Protein AF-A0A517X301-F1 (afdb_monomer_lite)

Organism: NCBI:txid2527964

Radius of gyration: 16.53 Å; chains: 1; bounding box: 37×28×52 Å

Sequence (141 aa):
MNAPRIFGILSLLYGATLAIATYAVRLPLFQFLQTENAFVTIFFGAVFFYLPFILTYTQLGLNSDGEPSFETQDRRERFAKACPLWSITWKYSYGFIGVSWAAFMFLGNAINPFLAFLAGISIMSGMWFVFAYPVAKKLFD

pLDDT: mean 89.77, std 6.84, range [51.94, 97.38]

Secondary structure (DSSP, 8-state):
--HHHHHHHHHHHHHHHHHHHHHHTTSGGGGGGGSHHHHHHHHHHHHHHHHHHHHHHHHTT---SSSPPHHHHHHHHHHHHH-THHHHHHHHHHHHHHHHHHHHHHHGGGS-HHHHHHHHHHHHHHHIIIIIHHHHHHHH-

Structure (mmCIF, N/CA/C/O backbone):
data_AF-A0A517X301-F1
#
_entry.id   AF-A0A517X301-F1
#
loop_
_atom_site.group_PDB
_atom_site.id
_atom_site.type_symbol
_atom_site.label_atom_id
_atom_site.label_alt_id
_atom_site.label_comp_id
_atom_site.label_asym_id
_atom_site.label_entity_id
_atom_site.label_seq_id
_atom_site.pdbx_PDB_ins_code
_atom_site.Cartn_x
_atom_site.Cartn_y
_atom_site.Cartn_z
_atom_site.occupancy
_atom_site.B_iso_or_equiv
_atom_site.auth_seq_id
_atom_site.auth_comp_id
_atom_site.auth_asym_id
_atom_site.auth_atom_id
_atom_site.pdbx_PDB_model_num
ATOM 1 N N . MET A 1 1 ? -22.270 10.787 -0.397 1.00 51.94 1 MET A N 1
ATOM 2 C CA . MET A 1 1 ? -21.199 9.821 -0.741 1.00 51.94 1 MET A CA 1
ATOM 3 C C . MET A 1 1 ? -20.087 9.936 0.294 1.00 51.94 1 MET A C 1
ATOM 5 O O . MET A 1 1 ? -19.654 11.047 0.565 1.00 51.94 1 MET A O 1
ATOM 9 N N . ASN A 1 2 ? -19.662 8.827 0.907 1.00 77.81 2 ASN A N 1
ATOM 10 C CA . ASN A 1 2 ? -18.668 8.833 1.989 1.00 77.81 2 ASN A CA 1
ATOM 11 C C . ASN A 1 2 ? -17.280 9.173 1.421 1.00 77.81 2 ASN A C 1
ATOM 13 O O . ASN A 1 2 ? -16.668 8.313 0.790 1.00 77.81 2 ASN A O 1
ATOM 17 N N . ALA A 1 3 ? -16.784 10.393 1.651 1.00 83.88 3 ALA A N 1
ATOM 18 C CA . ALA A 1 3 ? -15.472 10.857 1.181 1.00 83.88 3 ALA A CA 1
ATOM 19 C C . ALA A 1 3 ? -14.309 9.859 1.417 1.00 83.88 3 ALA A C 1
ATOM 21 O O . ALA A 1 3 ? -13.531 9.654 0.484 1.00 83.88 3 ALA A O 1
ATOM 22 N N . PRO A 1 4 ? -14.232 9.133 2.559 1.00 88.81 4 PRO A N 1
ATOM 23 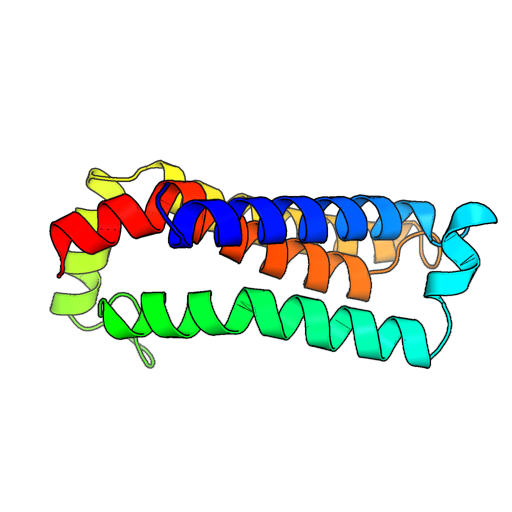C CA . PRO A 1 4 ? -13.207 8.103 2.759 1.00 88.81 4 PRO A CA 1
ATOM 24 C C . PRO A 1 4 ? -13.255 6.976 1.720 1.00 88.81 4 PRO A C 1
ATOM 26 O O . PRO A 1 4 ? -12.219 6.510 1.263 1.00 88.81 4 PRO A O 1
ATOM 29 N N . ARG A 1 5 ? -14.448 6.558 1.277 1.00 90.38 5 ARG A N 1
ATOM 30 C CA . ARG A 1 5 ? -14.571 5.494 0.269 1.00 90.38 5 ARG A CA 1
ATOM 31 C C . ARG A 1 5 ? -14.098 5.944 -1.108 1.00 90.38 5 ARG A C 1
ATOM 33 O O . ARG A 1 5 ? -13.467 5.154 -1.797 1.00 90.38 5 ARG A O 1
ATOM 40 N N . ILE A 1 6 ? -14.386 7.186 -1.504 1.00 94.38 6 ILE A N 1
ATOM 41 C CA . ILE A 1 6 ? -13.899 7.736 -2.782 1.00 94.38 6 ILE A CA 1
ATOM 42 C C . ILE A 1 6 ? -12.373 7.779 -2.767 1.00 94.38 6 ILE A C 1
ATOM 44 O O . ILE A 1 6 ? -11.745 7.302 -3.707 1.00 94.38 6 ILE A O 1
ATOM 48 N N . PHE A 1 7 ? -11.786 8.281 -1.678 1.00 95.44 7 PHE A N 1
ATOM 49 C CA . PHE A 1 7 ? -10.339 8.277 -1.485 1.00 95.44 7 PHE A CA 1
ATOM 50 C C . PHE A 1 7 ? -9.758 6.863 -1.616 1.00 95.44 7 PHE A C 1
ATOM 52 O O . PHE A 1 7 ? -8.810 6.651 -2.368 1.00 95.44 7 PHE A O 1
ATOM 59 N N . GLY A 1 8 ? -10.378 5.881 -0.955 1.00 94.94 8 GLY A N 1
ATOM 60 C CA . GLY A 1 8 ? -9.959 4.487 -1.049 1.00 94.94 8 GLY A CA 1
ATOM 61 C C . GLY A 1 8 ? -10.029 3.924 -2.474 1.00 94.94 8 GLY A C 1
ATOM 62 O O . GLY A 1 8 ? -9.086 3.277 -2.919 1.00 94.94 8 GLY A O 1
ATOM 63 N N . ILE A 1 9 ? -11.093 4.219 -3.227 1.00 96.44 9 ILE A N 1
ATOM 64 C CA . ILE A 1 9 ? -11.225 3.807 -4.636 1.00 96.44 9 ILE A CA 1
ATOM 65 C C . ILE A 1 9 ? -10.123 4.436 -5.497 1.00 96.44 9 ILE A C 1
ATOM 67 O O . ILE A 1 9 ? -9.499 3.735 -6.290 1.00 96.44 9 ILE A O 1
ATOM 71 N N . LEU A 1 10 ? -9.847 5.731 -5.328 1.00 97.31 10 LEU A N 1
ATOM 72 C CA . LEU A 1 10 ? -8.774 6.412 -6.059 1.00 97.31 10 LEU A CA 1
ATOM 73 C C . LEU A 1 10 ? -7.403 5.800 -5.741 1.00 97.31 10 LEU A C 1
ATOM 75 O O . LEU A 1 10 ? -6.619 5.557 -6.655 1.00 97.31 10 LEU A O 1
ATOM 79 N N . SER A 1 11 ? -7.152 5.469 -4.474 1.00 97.00 11 SER A N 1
ATOM 80 C CA . SER A 1 11 ? -5.933 4.783 -4.036 1.00 97.00 11 SER A CA 1
ATOM 81 C C . SER A 1 11 ? -5.791 3.387 -4.658 1.00 97.00 11 SER A C 1
ATOM 83 O O . SER A 1 11 ? -4.700 3.009 -5.085 1.00 97.00 11 SER A O 1
ATOM 85 N N . LEU A 1 12 ? -6.890 2.627 -4.764 1.00 96.12 12 LEU A N 1
ATOM 86 C CA . LEU A 1 12 ? -6.907 1.325 -5.444 1.00 96.12 12 LEU A CA 1
ATOM 87 C C . LEU A 1 12 ? -6.608 1.457 -6.939 1.00 96.12 12 LEU A C 1
ATOM 89 O O . LEU A 1 12 ? -5.787 0.707 -7.456 1.00 96.12 12 LEU A O 1
ATOM 93 N N . LEU A 1 13 ? -7.248 2.404 -7.632 1.00 97.38 13 LEU A N 1
ATOM 94 C CA . LEU A 1 13 ? -7.022 2.643 -9.062 1.00 97.38 13 LEU A CA 1
ATOM 95 C C . LEU A 1 13 ? -5.580 3.073 -9.337 1.00 97.38 13 LEU A C 1
ATOM 97 O O . LEU A 1 13 ? -4.947 2.590 -10.279 1.00 97.38 13 LEU A O 1
ATOM 101 N N . TYR A 1 14 ? -5.045 3.942 -8.482 1.00 96.81 14 TYR A N 1
ATOM 102 C CA . TYR A 1 14 ? -3.657 4.365 -8.539 1.00 96.81 14 TYR A CA 1
ATOM 103 C C . TYR A 1 14 ? -2.706 3.176 -8.347 1.00 96.81 14 TYR A C 1
ATOM 105 O O . TYR A 1 14 ? -1.864 2.906 -9.202 1.00 96.81 14 TYR A O 1
ATOM 113 N N . GLY A 1 15 ? -2.906 2.395 -7.282 1.00 96.31 15 GLY A N 1
ATOM 114 C CA . GLY A 1 15 ? -2.116 1.200 -7.006 1.00 96.31 15 GLY A CA 1
ATOM 115 C C . GLY A 1 15 ? -2.208 0.136 -8.106 1.00 96.31 15 GLY A C 1
ATOM 116 O O . GLY A 1 15 ? -1.189 -0.435 -8.477 1.00 96.31 15 GLY A O 1
ATOM 117 N N . ALA A 1 16 ? -3.387 -0.085 -8.692 1.00 95.56 16 ALA A N 1
ATOM 118 C CA . ALA A 1 16 ? -3.577 -1.005 -9.814 1.00 95.56 16 ALA A CA 1
ATOM 119 C C . ALA A 1 16 ? -2.825 -0.545 -11.073 1.00 95.56 16 ALA A C 1
ATOM 121 O O . ALA A 1 16 ? -2.196 -1.355 -11.752 1.00 95.56 16 ALA A O 1
ATOM 122 N N . THR A 1 17 ? -2.829 0.761 -11.352 1.00 94.00 17 THR A N 1
ATOM 123 C CA . THR A 1 17 ? -2.068 1.343 -12.468 1.00 94.00 17 THR A CA 1
ATOM 124 C C . THR A 1 17 ? -0.569 1.115 -12.276 1.00 94.00 17 THR A C 1
ATOM 126 O O . THR A 1 17 ? 0.118 0.684 -13.203 1.00 94.00 17 THR A O 1
ATOM 129 N N . LEU A 1 18 ? -0.065 1.329 -11.056 1.00 94.75 18 LEU A N 1
ATOM 130 C CA . LEU A 1 18 ? 1.332 1.054 -10.723 1.00 94.75 18 LEU A CA 1
ATOM 131 C C . LEU A 1 18 ? 1.661 -0.440 -10.772 1.00 94.75 18 LEU A C 1
ATOM 133 O O . LEU A 1 18 ? 2.726 -0.792 -11.263 1.00 94.75 18 LEU A O 1
ATOM 137 N N . ALA A 1 19 ? 0.747 -1.313 -10.343 1.00 94.69 19 ALA A N 1
ATOM 138 C CA . ALA A 1 19 ? 0.930 -2.760 -10.412 1.00 94.69 19 ALA A CA 1
ATOM 139 C C . ALA A 1 19 ? 1.039 -3.252 -11.861 1.00 94.69 19 ALA A C 1
ATOM 141 O O . ALA A 1 19 ? 1.865 -4.108 -12.155 1.00 94.69 19 ALA A O 1
ATOM 142 N N . ILE A 1 20 ? 0.254 -2.690 -12.787 1.00 92.56 20 ILE A N 1
ATOM 143 C CA . ILE A 1 20 ? 0.411 -2.962 -14.222 1.00 92.56 20 ILE A CA 1
ATOM 144 C C . ILE A 1 20 ? 1.769 -2.437 -14.697 1.00 92.56 20 ILE A C 1
ATOM 146 O O . ILE A 1 20 ? 2.529 -3.165 -15.339 1.00 92.56 20 ILE A O 1
ATOM 150 N N . ALA A 1 21 ? 2.114 -1.199 -14.335 1.00 91.44 21 ALA A N 1
ATOM 151 C CA . ALA A 1 21 ? 3.379 -0.585 -14.717 1.00 91.44 21 ALA A CA 1
ATOM 152 C C . ALA A 1 21 ? 4.599 -1.368 -14.202 1.00 91.44 21 ALA A C 1
ATOM 154 O O . ALA A 1 21 ? 5.590 -1.444 -14.918 1.00 91.44 21 ALA A O 1
ATOM 155 N N . THR A 1 22 ? 4.526 -2.025 -13.038 1.00 92.44 22 THR A N 1
ATOM 156 C CA . THR A 1 22 ? 5.576 -2.912 -12.505 1.00 92.44 22 THR A CA 1
ATOM 157 C C . THR A 1 22 ? 6.071 -3.929 -13.531 1.00 92.44 22 THR A C 1
ATOM 159 O O . THR A 1 22 ? 7.276 -4.168 -13.596 1.00 92.44 22 THR A O 1
ATOM 162 N N . TYR A 1 23 ? 5.164 -4.496 -14.332 1.00 90.50 23 TYR A N 1
ATOM 163 C CA . TYR A 1 23 ? 5.465 -5.530 -15.331 1.00 90.50 23 TYR A CA 1
ATOM 164 C C . TYR A 1 23 ? 5.478 -4.992 -16.769 1.00 90.50 23 TYR A C 1
ATOM 166 O O . TYR A 1 23 ? 6.028 -5.622 -17.667 1.00 90.50 23 TYR A O 1
ATOM 174 N N . ALA A 1 24 ? 4.877 -3.823 -17.000 1.00 87.06 24 ALA A N 1
ATOM 175 C CA . ALA A 1 24 ? 4.722 -3.224 -18.322 1.00 87.06 24 ALA A CA 1
ATOM 176 C C . ALA A 1 24 ? 5.695 -2.067 -18.600 1.00 87.06 24 ALA A C 1
ATOM 178 O O . ALA A 1 24 ? 5.683 -1.535 -19.707 1.00 87.06 24 ALA A O 1
ATOM 179 N N . VAL A 1 25 ? 6.549 -1.677 -17.640 1.00 77.81 25 VAL A N 1
ATOM 180 C CA . VAL A 1 25 ? 7.368 -0.448 -17.707 1.00 77.81 25 VAL A CA 1
ATOM 181 C C . VAL A 1 25 ? 8.215 -0.337 -18.980 1.00 77.81 25 VAL A C 1
ATOM 183 O O . VAL A 1 25 ? 8.532 0.764 -19.421 1.00 77.81 25 VAL A O 1
ATOM 186 N N . ARG A 1 26 ? 8.596 -1.473 -19.577 1.00 77.88 26 ARG A N 1
ATOM 187 C CA . ARG A 1 26 ? 9.438 -1.550 -20.780 1.00 77.88 26 ARG A CA 1
ATOM 188 C C . ARG A 1 26 ? 8.667 -1.408 -22.092 1.00 77.88 26 ARG A C 1
ATOM 190 O O . ARG A 1 26 ? 9.295 -1.150 -23.118 1.00 77.88 26 ARG A O 1
ATOM 197 N N . LEU A 1 27 ? 7.343 -1.561 -22.080 1.00 83.19 27 LEU A N 1
ATOM 198 C CA . LEU A 1 27 ? 6.527 -1.356 -23.273 1.00 83.19 27 LEU A CA 1
ATOM 199 C C . LEU A 1 27 ? 6.599 0.122 -23.695 1.00 83.19 27 LEU A C 1
ATOM 201 O O . LEU A 1 27 ? 6.587 0.989 -22.819 1.00 83.19 27 LEU A O 1
ATOM 205 N N . PRO A 1 28 ? 6.622 0.439 -25.006 1.00 81.06 28 PRO A N 1
ATOM 206 C CA . PRO A 1 28 ? 6.748 1.815 -25.500 1.00 81.06 28 PRO A CA 1
ATOM 207 C C . PRO A 1 28 ? 5.744 2.787 -24.874 1.00 81.06 28 PRO A C 1
ATOM 209 O O . PRO A 1 28 ? 6.097 3.911 -24.530 1.00 81.06 28 PRO A O 1
ATOM 212 N N . LEU A 1 29 ? 4.517 2.314 -24.636 1.00 76.56 29 LEU A N 1
ATOM 213 C CA . LEU A 1 29 ? 3.457 3.090 -23.998 1.00 76.56 29 LEU A CA 1
ATOM 214 C C . LEU A 1 29 ? 3.819 3.564 -22.581 1.00 76.56 29 LEU A C 1
ATOM 216 O O . LEU A 1 29 ? 3.312 4.592 -22.168 1.00 76.56 29 LEU A O 1
ATOM 220 N N . PHE A 1 30 ? 4.684 2.859 -21.846 1.00 79.38 30 PHE A N 1
ATOM 221 C CA . PHE A 1 30 ? 5.006 3.133 -20.439 1.00 79.38 30 PHE A CA 1
ATOM 222 C C . PHE A 1 30 ? 6.413 3.707 -20.223 1.00 79.38 30 PHE A C 1
ATOM 224 O O . PHE A 1 30 ? 6.788 3.995 -19.087 1.00 79.38 30 PHE A O 1
ATOM 231 N N . GLN A 1 31 ? 7.195 3.928 -21.286 1.00 77.00 31 GLN A N 1
ATOM 232 C CA . GLN A 1 31 ? 8.568 4.439 -21.163 1.00 77.00 31 GLN A CA 1
ATOM 233 C C . GLN A 1 31 ? 8.640 5.834 -20.526 1.00 77.00 31 GLN A C 1
ATOM 235 O O . GLN A 1 31 ? 9.620 6.146 -19.853 1.00 77.00 31 GLN A O 1
ATOM 240 N N . PHE A 1 32 ? 7.587 6.650 -20.648 1.00 80.06 32 PHE A N 1
ATOM 241 C CA . PHE A 1 32 ? 7.510 7.962 -19.996 1.00 80.06 32 PHE A CA 1
ATOM 242 C C . PHE A 1 32 ? 7.577 7.876 -18.457 1.00 80.06 32 PHE A C 1
ATOM 244 O O . PHE A 1 32 ? 8.035 8.818 -17.805 1.00 80.06 32 PHE A O 1
ATOM 251 N N . LEU A 1 33 ? 7.188 6.731 -17.877 1.00 80.12 33 LEU A N 1
ATOM 252 C CA . LEU A 1 33 ? 7.278 6.464 -16.438 1.00 80.12 33 LEU A CA 1
ATOM 253 C C . LEU A 1 33 ? 8.718 6.236 -15.957 1.00 80.12 33 LEU A C 1
ATOM 255 O O . LEU A 1 33 ? 8.947 6.189 -14.754 1.00 80.12 33 LEU A O 1
ATOM 259 N N . GLN A 1 34 ? 9.683 6.088 -16.871 1.00 77.62 34 GLN A N 1
ATOM 260 C CA . GLN A 1 34 ? 11.092 5.871 -16.535 1.00 77.62 34 GLN A CA 1
ATOM 261 C C . GLN A 1 34 ? 11.888 7.174 -16.372 1.00 77.62 34 GLN A C 1
ATOM 263 O O . GLN A 1 34 ? 13.083 7.129 -16.095 1.00 77.62 34 GLN A O 1
ATOM 268 N N . THR A 1 35 ? 11.252 8.335 -16.546 1.00 86.25 35 THR A N 1
ATOM 269 C CA . THR A 1 35 ? 11.901 9.633 -16.319 1.00 86.25 35 THR A CA 1
ATOM 270 C C . THR A 1 35 ? 12.028 9.925 -14.824 1.00 86.25 35 THR A C 1
ATOM 272 O O . THR A 1 35 ? 11.147 9.560 -14.045 1.00 86.25 35 THR A O 1
ATOM 275 N N . GLU A 1 36 ? 13.087 10.627 -14.412 1.00 86.50 36 GLU A N 1
ATOM 276 C CA . GLU A 1 36 ? 13.290 11.015 -13.005 1.00 86.50 36 GLU A CA 1
ATOM 277 C C . GLU A 1 36 ? 12.069 11.757 -12.436 1.00 86.50 36 GLU A C 1
ATOM 279 O O . GLU A 1 36 ? 11.574 11.429 -11.358 1.00 86.50 36 GLU A O 1
ATOM 284 N N . ASN A 1 37 ? 11.505 12.685 -13.213 1.00 90.75 37 ASN A N 1
ATOM 285 C CA . ASN A 1 37 ? 10.306 13.433 -12.831 1.00 90.75 37 ASN A CA 1
ATOM 286 C C . ASN A 1 37 ? 9.081 12.530 -12.627 1.00 90.75 37 ASN A C 1
ATOM 288 O O . ASN A 1 37 ? 8.304 12.746 -11.691 1.00 90.75 37 ASN A O 1
ATOM 292 N N . ALA A 1 38 ? 8.898 11.515 -13.479 1.00 88.94 38 ALA A N 1
ATOM 293 C CA . ALA A 1 38 ? 7.816 10.552 -13.313 1.00 88.94 38 ALA A CA 1
ATOM 294 C C . ALA A 1 38 ? 8.022 9.704 -12.054 1.00 88.94 38 ALA A C 1
ATOM 296 O O . ALA A 1 38 ? 7.085 9.566 -11.272 1.00 88.94 38 ALA A O 1
ATOM 297 N N . PHE A 1 39 ? 9.239 9.215 -11.802 1.00 89.00 39 PHE A N 1
ATOM 298 C CA . PHE A 1 39 ? 9.566 8.477 -10.577 1.00 89.00 39 PHE A CA 1
ATOM 299 C C . PHE A 1 39 ? 9.236 9.280 -9.314 1.00 89.00 39 PHE A C 1
ATOM 301 O O . PHE A 1 39 ? 8.569 8.766 -8.414 1.00 89.00 39 PHE A O 1
ATOM 308 N N . VAL A 1 40 ? 9.640 10.551 -9.268 1.00 92.12 40 VAL A N 1
ATOM 309 C CA . VAL A 1 40 ? 9.375 11.448 -8.135 1.00 92.12 40 VAL A CA 1
ATOM 310 C C . VAL A 1 40 ? 7.877 11.711 -7.970 1.00 92.12 40 VAL A C 1
ATOM 312 O O . VAL A 1 40 ? 7.343 11.624 -6.865 1.00 92.12 40 VAL A O 1
ATOM 315 N N . THR A 1 41 ? 7.163 11.971 -9.066 1.00 93.62 41 THR A N 1
ATOM 316 C CA . THR A 1 41 ? 5.714 12.223 -9.031 1.00 93.62 41 THR A CA 1
ATOM 317 C C . THR A 1 41 ? 4.943 10.990 -8.561 1.00 93.62 41 THR A C 1
ATOM 319 O O . THR A 1 41 ? 4.018 11.099 -7.757 1.00 93.62 41 THR A O 1
ATOM 322 N N . ILE A 1 42 ? 5.343 9.804 -9.022 1.00 95.00 42 ILE A N 1
ATOM 323 C CA . ILE A 1 42 ? 4.735 8.537 -8.616 1.00 95.00 42 ILE A CA 1
ATOM 324 C C . ILE A 1 42 ? 4.999 8.261 -7.129 1.00 95.00 42 ILE A C 1
ATOM 326 O O . ILE A 1 42 ? 4.104 7.848 -6.394 1.00 95.00 42 ILE A O 1
ATOM 330 N N . PHE A 1 43 ? 6.210 8.549 -6.655 1.00 95.81 43 PHE A N 1
ATOM 331 C CA . PHE A 1 43 ? 6.532 8.452 -5.236 1.00 95.81 43 PHE A CA 1
ATOM 332 C C . PHE A 1 43 ? 5.627 9.347 -4.383 1.00 95.81 43 PHE A C 1
ATOM 334 O O . PHE A 1 43 ? 4.984 8.863 -3.451 1.00 95.81 43 PHE A O 1
ATOM 341 N N . PHE A 1 44 ? 5.516 10.634 -4.727 1.00 96.56 44 PHE A N 1
ATOM 342 C CA . PHE A 1 44 ? 4.662 11.564 -3.988 1.00 96.56 44 PHE A CA 1
ATOM 343 C C . PHE A 1 44 ? 3.181 11.181 -4.047 1.00 96.56 44 PHE A C 1
ATOM 345 O O . PHE A 1 44 ? 2.491 11.299 -3.036 1.00 96.56 44 PHE A O 1
ATOM 352 N N . GLY A 1 45 ? 2.698 10.670 -5.183 1.00 95.88 45 GLY A N 1
ATOM 353 C CA . GLY A 1 45 ? 1.336 10.150 -5.305 1.00 95.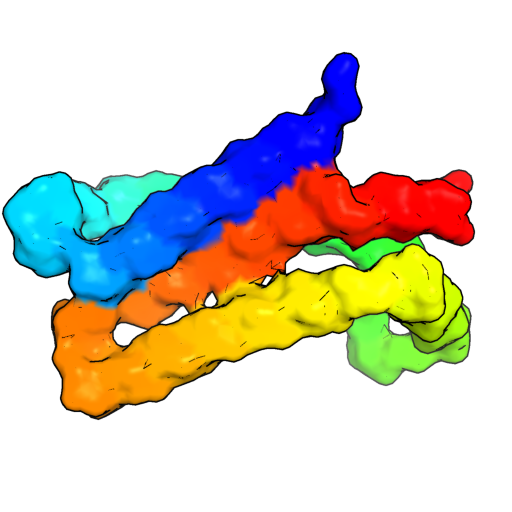88 45 GLY A CA 1
ATOM 354 C C . GLY A 1 45 ? 1.073 8.980 -4.355 1.00 95.88 45 GLY A C 1
ATOM 355 O O . GLY A 1 45 ? 0.084 8.982 -3.623 1.00 95.88 45 GLY A O 1
ATOM 356 N N . ALA A 1 46 ? 1.989 8.014 -4.292 1.00 96.31 46 ALA A N 1
ATOM 357 C CA . ALA A 1 46 ? 1.879 6.888 -3.369 1.00 96.31 46 ALA A CA 1
ATOM 358 C C . ALA A 1 46 ? 1.943 7.335 -1.897 1.00 96.31 46 ALA A C 1
ATOM 360 O O . ALA A 1 46 ? 1.137 6.882 -1.086 1.00 96.31 46 ALA A O 1
ATOM 361 N N . VAL A 1 47 ? 2.843 8.263 -1.548 1.00 96.19 47 VAL A N 1
ATOM 362 C CA . VAL A 1 47 ? 2.931 8.841 -0.193 1.00 96.19 47 VAL A CA 1
ATOM 363 C C . VAL A 1 47 ? 1.645 9.579 0.178 1.00 96.19 47 VAL A C 1
ATOM 365 O O . VAL A 1 47 ? 1.137 9.388 1.282 1.00 96.19 47 VAL A O 1
ATOM 368 N N . PHE A 1 48 ? 1.078 10.366 -0.740 1.00 96.56 48 PHE A N 1
ATOM 369 C CA . PHE A 1 48 ? -0.196 11.059 -0.541 1.00 96.56 48 PHE A CA 1
ATOM 370 C C . PHE A 1 48 ? -1.329 10.086 -0.196 1.00 96.56 48 PHE A C 1
ATOM 372 O O . PHE A 1 48 ? -2.104 10.345 0.724 1.00 96.56 48 PHE A O 1
ATOM 379 N N . PHE A 1 49 ? -1.408 8.945 -0.886 1.00 96.06 49 PHE A N 1
ATOM 380 C CA . PHE A 1 49 ? -2.411 7.928 -0.579 1.00 96.06 49 PHE A CA 1
ATOM 381 C C . PHE A 1 49 ? -2.109 7.151 0.703 1.00 96.06 49 PHE A C 1
ATOM 383 O O . PHE A 1 49 ? -3.029 6.773 1.428 1.00 96.06 49 PHE A O 1
ATOM 390 N N . TYR A 1 50 ? -0.836 6.907 1.001 1.00 95.31 50 TYR A N 1
ATOM 391 C CA . TYR A 1 50 ? -0.422 6.068 2.119 1.00 95.31 50 TYR A CA 1
ATOM 392 C C . TYR A 1 50 ? -0.432 6.792 3.474 1.00 95.31 50 TYR A C 1
ATOM 394 O O . TYR A 1 50 ? -0.756 6.191 4.498 1.00 95.31 50 TYR A O 1
ATOM 402 N N . LEU A 1 51 ? -0.137 8.093 3.506 1.00 95.56 51 LEU A N 1
ATOM 403 C CA . LEU A 1 51 ? -0.045 8.853 4.753 1.00 95.56 51 LEU A CA 1
ATOM 404 C C . LEU A 1 51 ? -1.369 8.869 5.552 1.00 95.56 51 LEU A C 1
ATOM 406 O O . LEU A 1 51 ? -1.332 8.569 6.747 1.00 95.56 51 LEU A O 1
ATOM 410 N N . PRO A 1 52 ? -2.553 9.116 4.948 1.00 94.25 52 PRO A N 1
ATOM 411 C CA . PRO A 1 52 ? -3.824 9.053 5.673 1.00 94.25 52 PRO A CA 1
ATOM 412 C C . PRO A 1 52 ? -4.113 7.673 6.268 1.00 94.25 52 PRO A C 1
ATOM 414 O O . PRO A 1 52 ? -4.736 7.577 7.328 1.00 94.25 52 PRO A O 1
ATOM 417 N N . PHE A 1 53 ? -3.651 6.601 5.617 1.00 93.94 53 PHE A N 1
ATOM 418 C CA . PHE A 1 53 ? -3.762 5.252 6.160 1.00 93.94 53 PHE A CA 1
ATOM 419 C C . PHE A 1 53 ? -2.979 5.128 7.471 1.00 93.94 53 PHE A C 1
ATOM 421 O O . PHE A 1 53 ? -3.568 4.739 8.475 1.00 93.94 53 PHE A O 1
ATOM 428 N N . ILE A 1 54 ? -1.701 5.530 7.499 1.00 93.19 54 ILE A N 1
ATOM 429 C CA . ILE A 1 54 ? -0.882 5.479 8.724 1.00 93.19 54 ILE A CA 1
ATOM 430 C C . ILE A 1 54 ? -1.539 6.289 9.844 1.00 93.19 54 ILE A C 1
ATOM 432 O O . ILE A 1 54 ? -1.641 5.812 10.976 1.00 93.19 54 ILE A O 1
ATOM 436 N N . LEU A 1 55 ? -1.998 7.504 9.528 1.00 93.62 55 LEU A N 1
ATOM 437 C CA . LEU A 1 55 ? -2.611 8.401 10.506 1.00 93.62 55 LEU A CA 1
ATOM 438 C C . LEU A 1 55 ? -3.870 7.785 11.117 1.00 93.62 55 LEU A C 1
ATOM 440 O O . LEU A 1 55 ? -3.965 7.675 12.334 1.00 93.62 55 LEU A O 1
ATOM 444 N N . THR A 1 56 ? -4.806 7.329 10.285 1.00 93.06 56 THR A N 1
ATOM 445 C CA . THR A 1 56 ? -6.063 6.734 10.768 1.00 93.06 56 THR A CA 1
ATOM 446 C C . THR A 1 56 ? -5.840 5.408 11.48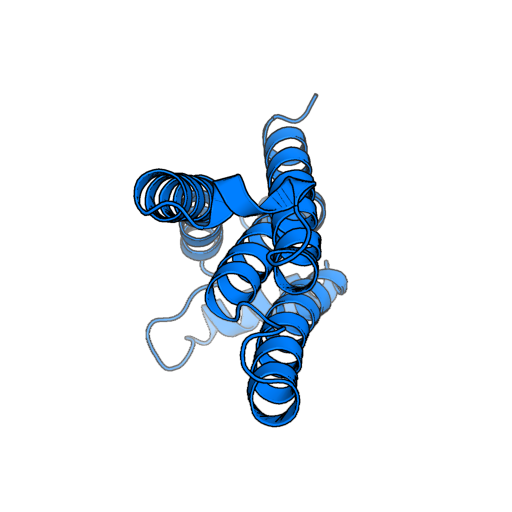9 1.00 93.06 56 THR A C 1
ATOM 448 O O . THR A 1 56 ? -6.490 5.137 12.495 1.00 93.06 56 THR A O 1
ATOM 451 N N . TYR A 1 57 ? -4.890 4.598 11.026 1.00 90.12 57 TYR A N 1
ATOM 452 C CA . TYR A 1 57 ? -4.505 3.357 11.688 1.00 90.12 57 TYR A CA 1
ATOM 453 C C . TYR A 1 57 ? -3.929 3.603 13.091 1.00 90.12 57 TYR A C 1
ATOM 455 O O . TYR A 1 57 ? -4.288 2.918 14.050 1.00 90.12 57 TYR A O 1
ATOM 463 N N . THR A 1 58 ? -3.076 4.621 13.222 1.00 90.50 58 THR A N 1
ATOM 464 C CA . THR A 1 58 ? -2.456 5.004 14.496 1.00 90.50 58 THR A CA 1
ATOM 465 C C . THR A 1 58 ? -3.471 5.647 15.441 1.00 90.50 58 THR A C 1
ATOM 467 O O . THR A 1 58 ? -3.530 5.271 16.607 1.00 90.50 58 THR A O 1
ATOM 470 N N . GLN A 1 59 ? -4.320 6.551 14.941 1.00 90.50 59 GLN A N 1
ATOM 471 C CA . GLN A 1 59 ? -5.350 7.238 15.735 1.00 90.50 59 GLN A CA 1
ATOM 472 C C . GLN A 1 59 ? -6.339 6.272 16.395 1.00 90.50 59 GLN A C 1
ATOM 474 O O . GLN A 1 59 ? -6.741 6.494 17.532 1.00 90.50 59 GLN A O 1
ATOM 479 N N . LEU A 1 60 ? -6.683 5.169 15.726 1.00 90.00 60 LEU A N 1
ATOM 480 C CA . LEU A 1 60 ? -7.592 4.152 16.270 1.00 90.00 60 LEU A CA 1
ATOM 481 C C . LEU A 1 60 ? -6.929 3.240 17.324 1.00 90.00 60 LEU A C 1
ATOM 483 O O . LEU A 1 60 ? -7.564 2.311 17.834 1.00 90.00 60 LEU A O 1
ATOM 487 N N . GLY A 1 61 ? -5.657 3.480 17.661 1.00 88.00 61 GLY A N 1
ATOM 488 C CA . GLY A 1 61 ? -4.906 2.692 18.641 1.00 88.00 61 GLY A CA 1
ATOM 489 C C . GLY A 1 61 ? -4.564 1.285 18.149 1.00 88.00 61 GLY A C 1
ATOM 490 O O . GLY A 1 61 ? -4.331 0.386 18.955 1.00 88.00 61 GLY A O 1
ATOM 491 N N . LEU A 1 62 ? -4.572 1.071 16.828 1.00 86.25 62 LEU A N 1
ATOM 492 C CA . LEU A 1 62 ? -4.238 -0.218 16.223 1.00 86.25 62 LEU A CA 1
ATOM 493 C C . LEU A 1 62 ? -2.731 -0.365 15.981 1.00 86.25 62 LEU A C 1
ATOM 495 O O . LEU A 1 62 ? -2.258 -1.481 15.763 1.00 86.25 62 LEU A O 1
ATOM 499 N N . ASN A 1 63 ? -1.959 0.721 16.043 1.00 87.06 63 ASN A N 1
ATOM 500 C CA . ASN A 1 63 ? -0.499 0.671 15.998 1.00 87.06 63 ASN A CA 1
ATOM 501 C C . ASN A 1 63 ? 0.110 0.439 17.397 1.00 87.06 63 ASN A C 1
ATOM 503 O O . ASN A 1 63 ? -0.513 0.762 18.402 1.00 87.06 63 ASN A O 1
ATOM 507 N N . SER A 1 64 ? 1.315 -0.133 17.451 1.00 77.00 64 SER A N 1
ATOM 508 C CA . SER A 1 64 ? 2.093 -0.314 18.682 1.00 77.00 64 SER A CA 1
ATOM 509 C C . SER A 1 64 ? 3.568 -0.020 18.434 1.00 77.00 64 SER A C 1
ATOM 511 O O . SER A 1 64 ? 4.166 -0.622 17.540 1.00 77.00 64 SER A O 1
ATOM 513 N N . ASP A 1 65 ? 4.163 0.839 19.257 1.00 68.31 65 ASP A N 1
ATOM 514 C CA . ASP A 1 65 ? 5.606 1.081 19.243 1.00 68.31 65 ASP A CA 1
ATOM 515 C C . ASP A 1 65 ? 6.308 -0.046 20.018 1.00 68.31 65 ASP A C 1
ATOM 517 O O . ASP A 1 65 ? 6.477 0.020 21.233 1.00 68.31 65 ASP A O 1
ATOM 521 N N . GLY A 1 66 ? 6.661 -1.129 19.319 1.00 71.38 66 GLY A N 1
ATOM 522 C CA . GLY A 1 66 ? 7.266 -2.324 19.920 1.00 71.38 66 GLY A CA 1
ATOM 523 C C . GLY A 1 66 ? 6.240 -3.404 20.270 1.00 71.38 66 GLY A C 1
ATOM 524 O O . GLY A 1 66 ? 5.353 -3.701 19.461 1.00 71.38 66 GLY A O 1
ATOM 525 N N . GLU A 1 67 ? 6.373 -4.028 21.446 1.00 72.62 67 GLU A N 1
ATOM 526 C CA . GLU A 1 67 ? 5.400 -5.028 21.897 1.00 72.62 67 GLU A CA 1
ATOM 527 C C . GLU A 1 67 ? 4.023 -4.373 22.091 1.00 72.62 67 GLU A C 1
ATOM 529 O O . GLU A 1 67 ? 3.898 -3.391 22.828 1.00 72.62 67 GLU A O 1
ATOM 534 N N . PRO A 1 68 ? 2.970 -4.876 21.422 1.00 77.62 68 PRO A N 1
ATOM 535 C CA . PRO A 1 68 ? 1.649 -4.294 21.555 1.00 77.62 68 PRO A CA 1
ATOM 536 C C . PRO A 1 68 ? 1.149 -4.461 22.984 1.00 77.62 68 PRO A C 1
ATOM 538 O O . PRO A 1 68 ? 1.102 -5.581 23.498 1.00 77.62 68 PRO A O 1
ATOM 541 N N . SER A 1 69 ? 0.738 -3.344 23.591 1.00 85.31 69 SER A N 1
ATOM 542 C CA . SER A 1 69 ? 0.063 -3.342 24.886 1.00 85.31 69 SER A CA 1
ATOM 543 C C . SER A 1 69 ? -1.166 -4.252 24.844 1.00 85.31 69 SER A C 1
ATOM 545 O O . SER A 1 69 ? -1.746 -4.491 23.778 1.00 85.31 69 SER A O 1
ATOM 547 N N . PHE A 1 70 ? -1.600 -4.733 26.009 1.00 86.25 70 PHE A N 1
ATOM 548 C CA . PHE A 1 70 ? -2.800 -5.565 26.110 1.00 86.25 70 PHE A CA 1
ATOM 549 C C . PHE A 1 70 ? -4.028 -4.893 25.466 1.00 86.25 70 PHE A C 1
ATOM 551 O O . PHE A 1 70 ? -4.799 -5.548 24.771 1.00 86.25 70 PHE A O 1
ATOM 558 N N . GLU A 1 71 ? -4.165 -3.570 25.607 1.00 86.44 71 GLU A N 1
ATOM 559 C CA . GLU A 1 71 ? -5.258 -2.810 24.992 1.00 86.44 71 GLU A CA 1
ATOM 560 C C . GLU A 1 71 ? -5.173 -2.799 23.458 1.00 86.44 71 GLU A C 1
ATOM 562 O O . GLU A 1 71 ? -6.174 -3.015 22.774 1.00 86.44 71 GLU A O 1
ATOM 567 N N . THR A 1 72 ? -3.982 -2.597 22.888 1.00 87.50 72 THR A N 1
ATOM 568 C CA . THR A 1 72 ? -3.797 -2.655 21.431 1.00 87.50 72 THR A CA 1
ATOM 569 C C . THR A 1 72 ? -4.061 -4.061 20.894 1.00 87.50 72 THR A C 1
ATOM 571 O O . THR A 1 72 ? -4.641 -4.201 19.814 1.00 87.50 72 THR A O 1
ATOM 574 N N . GLN A 1 73 ? -3.668 -5.107 21.627 1.00 88.12 73 GLN A N 1
ATOM 575 C CA . GLN A 1 73 ? -3.966 -6.491 21.253 1.00 88.12 73 GLN A CA 1
ATOM 576 C C . GLN A 1 73 ? -5.475 -6.760 21.261 1.00 88.12 73 GLN A C 1
ATOM 578 O O . GLN A 1 73 ? -5.998 -7.210 20.242 1.00 88.12 73 GLN A O 1
ATOM 583 N N . ASP A 1 74 ? -6.191 -6.390 22.329 1.00 90.56 74 ASP A N 1
ATOM 584 C CA . ASP A 1 74 ? -7.652 -6.537 22.405 1.00 90.56 74 ASP A CA 1
ATOM 585 C C . ASP A 1 74 ? -8.362 -5.785 21.267 1.00 90.56 74 ASP A C 1
ATOM 587 O O . ASP A 1 74 ? -9.207 -6.348 20.564 1.00 90.56 74 ASP A O 1
ATOM 591 N N . ARG A 1 75 ? -7.960 -4.535 20.988 1.00 90.75 75 ARG A N 1
ATOM 592 C CA . ARG A 1 75 ? -8.493 -3.764 19.852 1.00 90.75 75 ARG A CA 1
ATOM 593 C C . ARG A 1 75 ? -8.249 -4.478 18.525 1.00 90.75 75 ARG A C 1
ATOM 595 O O . ARG A 1 75 ? -9.176 -4.611 17.726 1.00 90.75 75 ARG A O 1
ATOM 602 N N . ARG A 1 76 ? -7.033 -4.978 18.279 1.00 89.44 76 ARG A N 1
ATOM 603 C CA . ARG A 1 76 ? -6.707 -5.733 17.055 1.00 89.44 76 ARG A CA 1
ATOM 604 C C . ARG A 1 76 ? -7.537 -7.010 16.937 1.00 89.44 76 ARG A C 1
ATOM 606 O O . ARG A 1 76 ? -8.014 -7.303 15.843 1.00 89.44 76 ARG A O 1
ATOM 613 N N . GLU A 1 77 ? -7.754 -7.740 18.027 1.00 90.12 77 GLU A N 1
ATOM 614 C CA . GLU A 1 77 ? -8.575 -8.954 18.037 1.00 90.12 77 GLU A CA 1
ATOM 615 C C . GLU A 1 77 ? -10.048 -8.659 17.762 1.00 90.12 77 GLU A C 1
ATOM 617 O O . GLU A 1 77 ? -10.660 -9.286 16.892 1.00 90.12 77 GLU A O 1
ATOM 622 N N . ARG A 1 78 ? -10.623 -7.675 18.461 1.00 91.88 78 ARG A N 1
ATOM 623 C CA . ARG A 1 78 ? -11.996 -7.211 18.226 1.00 91.88 78 ARG A CA 1
ATOM 624 C C . ARG A 1 78 ? -12.175 -6.751 16.786 1.00 91.88 78 ARG A C 1
ATOM 626 O O . ARG A 1 78 ? -13.174 -7.085 16.147 1.00 91.88 78 ARG A O 1
ATOM 633 N N . PHE A 1 79 ? -11.187 -6.035 16.256 1.00 91.94 79 PHE A N 1
ATOM 634 C CA . PHE A 1 79 ? -11.209 -5.579 14.879 1.00 91.94 79 PHE A CA 1
ATOM 635 C C . PHE A 1 79 ? -11.121 -6.730 13.877 1.00 91.94 79 PHE A C 1
ATOM 637 O O . PHE A 1 79 ? -11.905 -6.771 12.934 1.00 91.94 79 PHE A O 1
ATOM 644 N N . ALA A 1 80 ? -10.223 -7.692 14.093 1.00 90.06 80 ALA A N 1
ATOM 645 C CA . ALA A 1 80 ? -10.075 -8.860 13.231 1.00 90.06 80 ALA A CA 1
ATOM 646 C C . ALA A 1 80 ? -11.342 -9.731 13.214 1.00 90.06 80 ALA A C 1
ATOM 648 O O . ALA A 1 80 ? -11.726 -10.227 12.155 1.00 90.06 80 ALA A O 1
ATOM 649 N N . LYS A 1 81 ? -12.028 -9.867 14.359 1.00 91.50 81 LYS A N 1
ATOM 650 C CA . LYS A 1 81 ? -13.326 -10.556 14.452 1.00 91.50 81 LYS A CA 1
ATOM 651 C C . LYS A 1 81 ? -14.413 -9.834 13.651 1.00 91.50 81 LYS A C 1
ATOM 653 O O . LYS A 1 81 ? -15.197 -10.480 12.964 1.00 91.50 81 LYS A O 1
ATOM 658 N N . ALA A 1 82 ? -14.453 -8.504 13.714 1.00 92.44 82 ALA A N 1
ATOM 659 C CA . ALA A 1 82 ? -15.466 -7.702 13.029 1.00 92.44 82 ALA A CA 1
ATOM 660 C C . ALA A 1 82 ? -15.172 -7.462 11.536 1.00 92.44 82 ALA A C 1
ATOM 662 O O . ALA A 1 82 ? -16.092 -7.266 10.743 1.00 92.44 82 ALA A O 1
ATOM 663 N N . CYS A 1 83 ? -13.900 -7.469 11.135 1.00 91.75 83 CYS A N 1
ATOM 664 C CA . CYS A 1 83 ? -13.457 -7.267 9.761 1.00 91.75 83 CYS A CA 1
ATOM 665 C C . CYS A 1 83 ? -12.400 -8.317 9.371 1.00 91.75 83 CYS A C 1
ATOM 667 O O . CYS A 1 83 ? -11.209 -8.008 9.339 1.00 91.75 83 CYS A O 1
ATOM 669 N N . PRO A 1 84 ? -12.796 -9.547 8.992 1.00 86.00 84 PRO A N 1
ATOM 670 C CA . PRO A 1 84 ? -11.846 -10.577 8.552 1.00 86.00 84 PRO A CA 1
ATOM 671 C C . PRO A 1 84 ? -11.010 -10.155 7.331 1.00 86.00 84 PRO A C 1
ATOM 673 O O . PRO A 1 84 ? -9.849 -10.546 7.185 1.00 86.00 84 PRO A O 1
ATOM 676 N N . LEU A 1 85 ? -11.581 -9.291 6.480 1.00 84.88 85 LEU A N 1
ATOM 677 C CA . LEU A 1 85 ? -10.902 -8.683 5.331 1.00 84.88 85 LEU A CA 1
ATOM 678 C C . LEU A 1 85 ? -9.678 -7.846 5.730 1.00 84.88 85 LEU A C 1
ATOM 680 O O . LEU A 1 85 ? -8.783 -7.655 4.912 1.00 84.88 85 LEU A O 1
ATOM 684 N N . TRP A 1 86 ? -9.587 -7.383 6.978 1.00 84.38 86 TRP A N 1
ATOM 685 C CA . TRP A 1 86 ? -8.435 -6.628 7.457 1.00 84.38 86 TRP A CA 1
ATOM 686 C C . TRP A 1 86 ? -7.122 -7.406 7.324 1.00 84.38 86 TRP A C 1
ATOM 688 O O . TRP A 1 86 ? -6.151 -6.889 6.776 1.00 84.38 86 TRP A O 1
ATOM 698 N N . SER A 1 87 ? -7.093 -8.670 7.763 1.00 81.69 87 SER A N 1
ATOM 699 C CA . SER A 1 87 ? -5.892 -9.516 7.654 1.00 81.69 87 SER A CA 1
ATOM 700 C C . SER A 1 87 ? -5.496 -9.747 6.193 1.00 81.69 87 SER A C 1
ATOM 702 O O . SER A 1 87 ? -4.314 -9.823 5.856 1.00 81.69 87 SER A O 1
ATOM 704 N N . ILE A 1 88 ? -6.499 -9.830 5.320 1.00 82.06 88 ILE A N 1
ATOM 705 C CA . ILE A 1 88 ? -6.341 -10.038 3.884 1.00 82.06 88 ILE A CA 1
ATOM 706 C C . ILE A 1 88 ? -5.648 -8.825 3.243 1.00 82.06 88 ILE A C 1
ATOM 708 O O . ILE A 1 88 ? -4.690 -9.005 2.495 1.00 82.06 88 ILE A O 1
ATOM 712 N N . THR A 1 89 ? -6.044 -7.601 3.599 1.00 83.75 89 THR A N 1
ATOM 713 C CA . THR A 1 89 ? -5.461 -6.354 3.073 1.00 83.75 89 THR A CA 1
ATOM 714 C C . THR A 1 89 ? -3.931 -6.299 3.181 1.00 83.75 89 THR A C 1
ATOM 716 O O . THR A 1 89 ? -3.252 -5.970 2.204 1.00 83.75 89 THR A O 1
ATOM 719 N N . TRP A 1 90 ? -3.372 -6.672 4.335 1.00 84.19 90 TRP A N 1
ATOM 720 C CA . TRP A 1 90 ? -1.917 -6.708 4.533 1.00 84.19 90 TRP A CA 1
ATOM 721 C C . TRP A 1 90 ? -1.253 -7.832 3.755 1.00 84.19 90 TRP A C 1
ATOM 723 O O . TRP A 1 90 ? -0.243 -7.614 3.090 1.00 84.19 90 TRP A O 1
ATOM 733 N N . LYS A 1 91 ? -1.827 -9.038 3.821 1.00 87.19 91 LYS A N 1
ATOM 734 C CA . LYS A 1 91 ? -1.255 -10.230 3.185 1.00 87.19 91 LYS A CA 1
ATOM 735 C C . LYS A 1 91 ? -1.155 -10.075 1.673 1.00 87.19 91 LYS A C 1
ATOM 737 O O . LYS A 1 91 ? -0.129 -10.432 1.111 1.00 87.19 91 LYS A O 1
ATOM 742 N N . TYR A 1 92 ? -2.175 -9.515 1.024 1.00 86.25 92 TYR A N 1
ATOM 743 C CA . TYR A 1 92 ? -2.135 -9.271 -0.419 1.00 86.25 92 TYR A CA 1
ATOM 744 C C . TYR A 1 92 ? -1.109 -8.204 -0.790 1.00 86.25 92 TYR A C 1
ATOM 746 O O . TYR A 1 92 ? -0.363 -8.394 -1.744 1.00 86.25 92 TYR A O 1
ATOM 754 N N . SER A 1 93 ? -1.025 -7.118 -0.020 1.00 90.81 93 SER A N 1
ATOM 755 C CA . SER A 1 93 ? -0.086 -6.029 -0.305 1.00 90.81 93 SER A CA 1
ATOM 756 C C . SER A 1 93 ? 1.365 -6.483 -0.120 1.00 90.81 93 SER A C 1
ATOM 758 O O . SER A 1 93 ? 2.171 -6.357 -1.039 1.00 90.81 93 SER A O 1
ATOM 760 N N . TYR A 1 94 ? 1.696 -7.102 1.018 1.00 91.06 94 TYR A N 1
ATOM 761 C CA . TYR A 1 94 ? 3.034 -7.650 1.255 1.00 91.06 94 TYR A CA 1
ATOM 762 C C . TYR A 1 94 ? 3.357 -8.841 0.360 1.00 91.06 94 TYR A C 1
ATOM 764 O O . TYR A 1 94 ? 4.481 -8.949 -0.120 1.00 91.06 94 TYR A O 1
ATOM 772 N N . GLY A 1 95 ? 2.379 -9.710 0.103 1.00 93.00 95 GLY A N 1
ATOM 773 C CA . GLY A 1 95 ? 2.527 -10.833 -0.814 1.00 93.00 95 GLY A CA 1
ATOM 774 C C . GLY A 1 95 ? 2.847 -10.358 -2.227 1.00 93.00 95 GLY A C 1
ATOM 775 O O . GLY A 1 95 ? 3.795 -10.848 -2.828 1.00 93.00 95 GLY A O 1
ATOM 776 N N . PHE A 1 96 ? 2.132 -9.350 -2.731 1.00 93.69 96 PHE A N 1
ATOM 777 C CA . PHE A 1 96 ? 2.411 -8.754 -4.036 1.00 93.69 96 PHE A CA 1
ATOM 778 C C . PHE A 1 96 ? 3.812 -8.138 -4.102 1.00 93.69 96 PHE A C 1
ATOM 780 O O . PHE A 1 96 ? 4.544 -8.400 -5.058 1.00 93.69 96 PHE A O 1
ATOM 787 N N . ILE A 1 97 ? 4.212 -7.364 -3.086 1.00 95.06 97 ILE A N 1
ATOM 788 C CA . ILE A 1 97 ? 5.557 -6.772 -3.016 1.00 95.06 97 ILE A CA 1
ATOM 789 C C . ILE A 1 97 ? 6.617 -7.878 -3.011 1.00 95.06 97 ILE A C 1
ATOM 791 O O . ILE A 1 97 ? 7.522 -7.860 -3.843 1.00 95.06 97 ILE A O 1
ATOM 795 N N . GLY A 1 98 ? 6.473 -8.865 -2.124 1.00 93.56 98 GLY A N 1
ATOM 796 C CA . GLY A 1 98 ? 7.416 -9.970 -1.969 1.00 93.56 98 GLY A CA 1
ATOM 797 C C . GLY A 1 98 ? 7.538 -10.827 -3.226 1.00 93.56 98 GLY A C 1
ATOM 798 O O . GLY A 1 98 ? 8.650 -11.105 -3.664 1.00 93.56 98 GLY A O 1
ATOM 799 N N . VAL A 1 99 ? 6.417 -11.186 -3.858 1.00 94.94 99 VAL A N 1
ATOM 800 C CA . VAL A 1 99 ? 6.410 -11.944 -5.120 1.00 94.94 99 VAL A CA 1
ATOM 801 C C . VAL A 1 99 ? 7.033 -11.131 -6.250 1.00 94.94 99 VAL A C 1
ATOM 803 O O . VAL A 1 99 ? 7.831 -11.675 -7.005 1.00 94.94 99 VAL A O 1
ATOM 806 N N . SER A 1 100 ? 6.738 -9.831 -6.350 1.00 94.12 100 SER A N 1
ATOM 807 C CA . SER A 1 100 ? 7.327 -8.969 -7.385 1.00 94.12 100 SER A CA 1
ATOM 808 C C . SER A 1 100 ? 8.841 -8.821 -7.204 1.00 94.12 100 SER A C 1
ATOM 810 O O . SER A 1 100 ? 9.588 -8.849 -8.177 1.00 94.12 100 SER A O 1
AT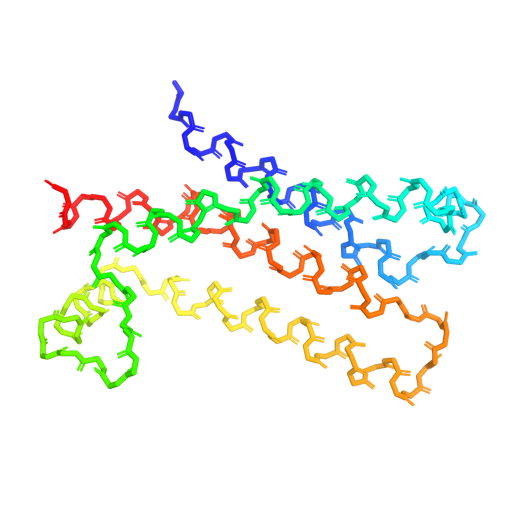OM 812 N N . TRP A 1 101 ? 9.312 -8.705 -5.962 1.00 93.19 101 TRP A N 1
ATOM 813 C CA . TRP A 1 101 ? 10.739 -8.656 -5.641 1.00 93.19 101 TRP A CA 1
ATOM 814 C C . TRP A 1 101 ? 11.435 -9.993 -5.901 1.00 93.19 101 TRP A C 1
ATOM 816 O O . TRP A 1 101 ? 12.506 -10.015 -6.499 1.00 93.19 101 TRP A O 1
ATOM 826 N N . ALA A 1 102 ? 10.818 -11.113 -5.523 1.00 93.56 102 ALA A N 1
ATOM 827 C CA . ALA A 1 102 ? 11.333 -12.435 -5.858 1.00 93.56 102 ALA A CA 1
ATOM 828 C C . ALA A 1 102 ? 11.415 -12.613 -7.379 1.00 93.56 102 ALA A C 1
ATOM 830 O O . ALA A 1 102 ? 12.451 -13.008 -7.900 1.00 93.56 102 ALA A O 1
ATOM 831 N N . ALA A 1 103 ? 10.364 -12.243 -8.109 1.00 91.75 103 ALA A N 1
ATOM 832 C CA . ALA A 1 103 ? 10.341 -12.307 -9.562 1.00 91.75 103 ALA A CA 1
ATOM 833 C C . ALA A 1 103 ? 11.403 -11.395 -10.202 1.00 91.75 103 ALA A C 1
ATOM 835 O O . ALA A 1 103 ? 12.015 -11.799 -11.187 1.00 91.75 103 ALA A O 1
ATOM 836 N N . PHE A 1 104 ? 11.695 -10.220 -9.628 1.00 91.38 104 PHE A N 1
ATOM 837 C CA . PHE A 1 104 ? 12.817 -9.374 -10.054 1.00 91.38 104 PHE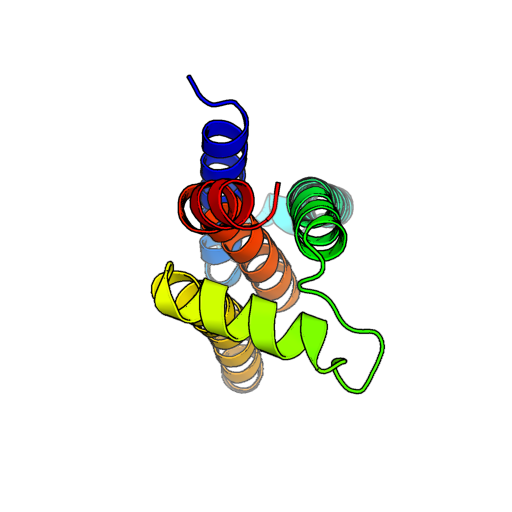 A CA 1
ATOM 838 C C . PHE A 1 104 ? 14.168 -10.099 -9.947 1.00 91.38 104 PHE A C 1
ATOM 840 O O . PHE A 1 104 ? 15.000 -9.951 -10.835 1.00 91.38 104 PHE A O 1
ATOM 847 N N . MET A 1 105 ? 14.381 -10.949 -8.937 1.00 92.44 105 MET A N 1
ATOM 848 C CA . MET A 1 105 ? 15.619 -11.738 -8.830 1.00 92.44 105 MET A CA 1
ATOM 849 C C . MET A 1 105 ? 15.788 -12.746 -9.978 1.00 92.44 105 MET A C 1
ATOM 851 O O . MET A 1 105 ? 16.916 -13.063 -10.344 1.00 92.44 105 MET A O 1
ATOM 855 N N . PHE A 1 106 ? 14.687 -13.235 -10.561 1.00 92.38 106 PHE A N 1
ATOM 856 C CA . PHE A 1 106 ? 14.710 -14.223 -11.649 1.00 92.38 106 PHE A CA 1
ATOM 857 C C . PHE A 1 106 ? 14.614 -13.600 -13.047 1.00 92.38 106 PHE A C 1
ATOM 859 O O . PHE A 1 106 ? 15.226 -14.096 -13.988 1.00 92.38 106 PHE A O 1
ATOM 866 N N . LEU A 1 107 ? 13.833 -12.529 -13.196 1.00 89.69 107 LEU A N 1
ATOM 867 C CA . LEU A 1 107 ? 13.524 -11.884 -14.478 1.00 89.69 107 LEU A CA 1
ATOM 868 C C . LEU A 1 107 ? 14.263 -10.547 -14.664 1.00 89.69 107 LEU A C 1
ATOM 870 O O . LEU A 1 107 ? 14.181 -9.927 -15.726 1.00 89.69 107 LEU A O 1
ATOM 874 N N . GLY A 1 108 ? 14.989 -10.097 -13.640 1.00 86.50 108 GLY A N 1
ATOM 875 C CA . GLY A 1 108 ? 15.792 -8.883 -13.645 1.00 86.50 108 GLY A CA 1
ATOM 876 C C . GLY A 1 108 ? 14.984 -7.643 -14.013 1.00 86.50 108 GLY A C 1
ATOM 877 O O . GLY A 1 108 ? 13.853 -7.428 -13.578 1.00 86.50 108 GLY A O 1
ATOM 878 N N . ASN A 1 109 ? 15.569 -6.842 -14.897 1.00 82.25 109 ASN A N 1
ATOM 879 C CA . ASN A 1 109 ? 15.074 -5.535 -15.332 1.00 82.25 109 ASN A CA 1
ATOM 880 C C . ASN A 1 109 ? 13.725 -5.541 -16.081 1.00 82.25 109 ASN A C 1
ATOM 882 O O . ASN A 1 109 ? 13.269 -4.470 -16.504 1.00 82.25 109 ASN A O 1
ATOM 886 N N . ALA A 1 110 ? 13.112 -6.712 -16.279 1.00 85.62 110 ALA A N 1
ATOM 887 C CA . ALA A 1 110 ? 11.740 -6.848 -16.759 1.00 85.62 110 ALA A CA 1
ATOM 888 C C . ALA A 1 110 ? 10.704 -6.421 -15.705 1.00 85.62 110 ALA A C 1
ATOM 890 O O . ALA A 1 110 ? 9.585 -6.063 -16.062 1.00 85.62 110 ALA A O 1
ATOM 891 N N . ILE A 1 111 ? 11.081 -6.431 -14.423 1.00 89.81 111 ILE A N 1
ATOM 892 C CA . ILE A 1 111 ? 10.217 -6.050 -13.306 1.00 89.81 111 ILE A CA 1
ATOM 893 C C . ILE A 1 111 ? 10.780 -4.802 -12.639 1.00 89.81 111 ILE A C 1
ATOM 895 O O . ILE A 1 111 ? 11.985 -4.685 -12.429 1.00 89.81 111 ILE A O 1
ATOM 899 N N . ASN A 1 112 ? 9.908 -3.860 -12.283 1.00 91.00 112 ASN A N 1
ATOM 900 C CA . ASN A 1 112 ? 10.294 -2.689 -11.505 1.00 91.00 112 ASN A CA 1
ATOM 901 C C . ASN A 1 112 ? 9.867 -2.848 -10.027 1.00 91.00 112 ASN A C 1
ATOM 903 O O . ASN A 1 112 ? 8.704 -2.584 -9.695 1.00 91.00 112 ASN A O 1
ATOM 907 N N . PRO A 1 113 ? 10.781 -3.256 -9.123 1.00 91.25 113 PRO A N 1
ATOM 908 C CA . PRO A 1 113 ? 10.457 -3.512 -7.717 1.00 91.25 113 PRO A CA 1
ATOM 909 C C . PRO A 1 113 ? 10.047 -2.247 -6.949 1.00 91.25 113 PRO A C 1
ATOM 911 O O . PRO A 1 113 ? 9.294 -2.340 -5.978 1.00 91.25 113 PRO A O 1
ATOM 914 N N . PHE A 1 114 ? 10.485 -1.066 -7.398 1.00 92.62 114 PHE A N 1
ATOM 915 C CA . PHE A 1 114 ? 10.070 0.212 -6.822 1.00 92.62 114 PHE A CA 1
ATOM 916 C C . PHE A 1 114 ? 8.591 0.490 -7.103 1.00 92.62 114 PHE A C 1
ATOM 918 O O . PHE A 1 114 ? 7.825 0.755 -6.179 1.00 92.62 114 PHE A O 1
ATOM 925 N N . LEU A 1 115 ? 8.153 0.337 -8.358 1.00 93.94 115 LEU A N 1
ATOM 926 C CA . LEU A 1 115 ? 6.734 0.473 -8.705 1.00 93.94 115 LEU A CA 1
ATOM 927 C C . LEU A 1 115 ? 5.878 -0.582 -7.996 1.00 93.94 115 LEU A C 1
ATOM 929 O O . LEU A 1 115 ? 4.776 -0.266 -7.558 1.00 93.94 115 LEU A O 1
ATOM 933 N N . ALA A 1 116 ? 6.402 -1.802 -7.812 1.00 95.12 116 ALA A N 1
ATOM 934 C CA . ALA A 1 116 ? 5.708 -2.850 -7.061 1.00 95.12 116 ALA A CA 1
ATOM 935 C C . ALA A 1 116 ? 5.467 -2.454 -5.597 1.00 95.12 116 ALA A C 1
ATOM 937 O O . ALA A 1 116 ? 4.372 -2.647 -5.067 1.00 95.12 116 ALA A O 1
ATOM 938 N N . PHE A 1 117 ? 6.481 -1.869 -4.954 1.00 96.12 117 PHE A N 1
ATOM 939 C CA . PHE A 1 117 ? 6.375 -1.352 -3.593 1.00 96.12 117 PHE A CA 1
ATOM 940 C C . PHE A 1 117 ? 5.311 -0.252 -3.489 1.00 96.12 117 PHE A C 1
ATOM 942 O O . PHE A 1 117 ? 4.402 -0.347 -2.662 1.00 96.12 117 PHE A O 1
ATOM 949 N N . LEU A 1 118 ? 5.373 0.749 -4.372 1.00 96.38 118 LEU A N 1
ATOM 950 C CA . LEU A 1 118 ? 4.421 1.863 -4.383 1.00 96.38 118 LEU A CA 1
ATOM 951 C C . LEU A 1 118 ? 2.986 1.420 -4.702 1.00 96.38 118 LEU A C 1
ATOM 953 O O . LEU A 1 118 ? 2.031 1.918 -4.099 1.00 96.38 118 LEU A O 1
ATOM 957 N N . ALA A 1 119 ? 2.828 0.449 -5.601 1.00 96.31 119 ALA A N 1
ATOM 958 C CA . ALA A 1 119 ? 1.551 -0.191 -5.880 1.00 96.31 119 ALA A CA 1
ATOM 959 C C . ALA A 1 119 ? 0.992 -0.884 -4.632 1.00 96.31 119 ALA A C 1
ATOM 961 O O . ALA A 1 119 ? -0.157 -0.647 -4.264 1.00 96.31 119 ALA A O 1
ATOM 962 N N . GLY A 1 120 ? 1.814 -1.687 -3.948 1.00 95.75 120 GLY A N 1
ATOM 963 C CA . GLY A 1 120 ? 1.412 -2.426 -2.755 1.00 95.75 120 GLY A CA 1
ATOM 964 C C . GLY A 1 120 ? 0.911 -1.516 -1.633 1.00 95.75 120 GLY A C 1
ATOM 965 O O . GLY A 1 120 ? -0.186 -1.733 -1.123 1.00 95.75 120 GLY A O 1
ATOM 966 N N . ILE A 1 121 ? 1.647 -0.453 -1.289 1.00 95.81 121 ILE A N 1
ATOM 967 C CA . ILE A 1 121 ? 1.216 0.482 -0.231 1.00 95.81 121 ILE A CA 1
ATOM 968 C C . ILE A 1 121 ? -0.051 1.264 -0.619 1.00 95.81 121 ILE A C 1
ATOM 970 O O . ILE A 1 121 ? -0.907 1.522 0.231 1.00 95.81 121 ILE A O 1
ATOM 974 N N . SER A 1 122 ? -0.221 1.586 -1.906 1.00 96.69 122 SER A N 1
ATOM 975 C CA . SER A 1 122 ? -1.413 2.280 -2.414 1.00 96.69 122 SER A CA 1
ATOM 976 C C . SER A 1 122 ? -2.644 1.370 -2.406 1.00 96.69 122 SER A C 1
ATOM 978 O O . SER A 1 122 ? -3.730 1.791 -2.003 1.00 96.69 122 SER A O 1
ATOM 980 N N . ILE A 1 123 ? -2.486 0.097 -2.784 1.00 95.50 123 ILE A N 1
ATOM 981 C CA . ILE A 1 123 ? -3.552 -0.908 -2.688 1.00 95.50 123 ILE A CA 1
ATOM 982 C C . ILE A 1 123 ? -3.933 -1.125 -1.224 1.00 95.50 123 ILE A C 1
ATOM 984 O O . ILE A 1 123 ? -5.118 -1.140 -0.900 1.00 95.50 123 ILE A O 1
ATOM 988 N N . MET A 1 124 ? -2.948 -1.217 -0.329 1.00 95.06 124 MET A N 1
ATOM 989 C CA . MET A 1 124 ? -3.177 -1.373 1.106 1.00 95.06 124 MET A CA 1
ATOM 990 C C . MET A 1 124 ? -4.014 -0.230 1.684 1.00 95.06 124 MET A C 1
ATOM 992 O O . MET A 1 124 ? -5.028 -0.477 2.342 1.00 95.06 124 MET A O 1
ATOM 996 N N . SER A 1 125 ? -3.634 1.017 1.385 1.00 95.62 125 SER A N 1
ATOM 997 C CA . SER A 1 125 ? -4.401 2.201 1.783 1.00 95.62 125 SER A CA 1
ATOM 998 C C . SER A 1 125 ? -5.814 2.183 1.190 1.00 95.62 125 SER A C 1
ATOM 1000 O O . SER A 1 125 ? -6.804 2.407 1.890 1.00 95.62 125 SER A O 1
ATOM 1002 N N . GLY A 1 126 ? -5.941 1.822 -0.086 1.00 95.19 126 GLY A N 1
ATOM 1003 C CA . GLY A 1 126 ? -7.230 1.740 -0.759 1.00 95.19 126 GLY A CA 1
ATOM 1004 C C . GLY A 1 126 ? -8.176 0.723 -0.119 1.00 95.19 126 GLY A C 1
ATOM 1005 O O . GLY A 1 126 ? -9.310 1.049 0.235 1.00 95.19 126 GLY A O 1
ATOM 1006 N N . MET A 1 127 ? -7.686 -0.491 0.118 1.00 94.25 127 MET A N 1
ATOM 1007 C CA . MET A 1 127 ? -8.427 -1.551 0.802 1.00 94.25 127 MET A CA 1
ATOM 1008 C C . MET A 1 127 ? -8.817 -1.147 2.228 1.00 94.25 127 MET A C 1
ATOM 1010 O O . MET A 1 127 ? -9.937 -1.433 2.664 1.00 94.25 127 MET A O 1
ATOM 1014 N N . TRP A 1 128 ? -7.932 -0.441 2.943 1.00 94.12 128 TRP A N 1
ATOM 1015 C CA . TRP A 1 128 ? -8.246 0.111 4.256 1.00 94.12 128 TRP A CA 1
ATOM 1016 C C . TRP A 1 128 ? -9.453 1.041 4.189 1.00 94.12 128 TRP A C 1
ATOM 1018 O O . TRP A 1 128 ? -10.461 0.782 4.840 1.00 94.12 128 TRP A O 1
ATOM 1028 N N . PHE A 1 129 ? -9.404 2.079 3.362 1.00 94.62 129 PHE A N 1
ATOM 1029 C CA . PHE A 1 129 ? -10.456 3.092 3.329 1.00 94.62 129 PHE A CA 1
ATOM 1030 C C . PHE A 1 129 ? -11.786 2.608 2.733 1.00 94.62 129 PHE A C 1
ATOM 1032 O O . PHE A 1 129 ? -12.849 3.107 3.116 1.00 94.62 129 PHE A O 1
ATOM 1039 N N . VAL A 1 130 ? -11.757 1.624 1.829 1.00 94.06 130 VAL A N 1
ATOM 1040 C CA . VAL A 1 130 ? -12.980 1.050 1.247 1.00 94.06 130 VAL A CA 1
ATOM 1041 C C . VAL A 1 130 ? -13.667 0.084 2.216 1.00 94.06 130 VAL A C 1
ATOM 1043 O O . VAL A 1 130 ? -14.887 0.179 2.398 1.00 94.06 130 VAL A O 1
ATOM 1046 N N . PHE A 1 131 ? -12.909 -0.818 2.848 1.00 92.12 131 PHE A N 1
ATOM 1047 C CA . PHE A 1 131 ? -13.473 -1.961 3.575 1.00 92.12 131 PHE A CA 1
ATOM 1048 C C . PHE A 1 131 ? -13.248 -1.910 5.087 1.00 92.12 131 PHE A C 1
ATOM 1050 O O . PHE A 1 131 ? -14.186 -2.137 5.849 1.00 92.12 131 PHE A O 1
ATOM 1057 N N . ALA A 1 132 ? -12.028 -1.611 5.529 1.00 92.50 132 ALA A N 1
ATOM 1058 C CA . ALA A 1 132 ? -11.606 -1.834 6.910 1.00 92.50 132 ALA A CA 1
ATOM 1059 C C . ALA A 1 132 ? -11.859 -0.614 7.818 1.00 92.50 132 ALA A C 1
ATOM 1061 O O . ALA A 1 132 ? -12.473 -0.748 8.875 1.00 92.50 132 ALA A O 1
ATOM 1062 N N . TYR A 1 133 ? -11.493 0.590 7.375 1.00 92.88 133 TYR A N 1
ATOM 1063 C CA . TYR A 1 133 ? -11.680 1.848 8.099 1.00 92.88 133 TYR A CA 1
ATOM 1064 C C . TYR A 1 133 ? -13.142 2.119 8.489 1.00 92.88 133 TYR A C 1
ATOM 1066 O O . TYR A 1 133 ? -13.377 2.470 9.642 1.00 92.88 133 TYR A O 1
ATOM 1074 N N . PRO A 1 134 ? -14.160 1.909 7.623 1.00 92.56 134 PRO A N 1
ATOM 1075 C CA . PRO A 1 134 ? -15.553 2.110 8.027 1.00 92.56 134 PRO A CA 1
ATOM 1076 C C . PRO A 1 134 ? -16.003 1.189 9.167 1.00 92.56 134 PRO A C 1
ATOM 1078 O O . PRO A 1 134 ? -16.922 1.544 9.901 1.00 92.56 134 PRO A O 1
ATOM 1081 N N . VAL A 1 135 ? -15.395 0.005 9.295 1.00 92.88 135 VAL A N 1
ATOM 1082 C CA . VAL A 1 135 ? -15.668 -0.934 10.390 1.00 92.88 135 VAL A CA 1
ATOM 1083 C C . VAL A 1 135 ? -14.883 -0.530 11.634 1.00 92.88 135 VAL A C 1
ATOM 1085 O O . VAL A 1 135 ? -15.464 -0.456 12.709 1.00 92.88 135 VAL A O 1
ATOM 1088 N N . ALA A 1 136 ? -13.598 -0.199 11.479 1.00 91.25 136 ALA A N 1
ATOM 1089 C CA . ALA A 1 136 ? -12.730 0.226 12.574 1.00 91.25 136 ALA A CA 1
ATOM 1090 C C . ALA A 1 136 ? -13.275 1.480 13.265 1.00 91.25 136 ALA A C 1
ATOM 1092 O O . ALA A 1 136 ? -13.398 1.514 14.484 1.00 91.25 136 ALA A O 1
ATOM 1093 N N . LYS A 1 137 ? -13.702 2.464 12.466 1.00 91.69 137 LYS A N 1
ATOM 1094 C CA . LYS A 1 137 ? -14.325 3.692 12.950 1.00 91.69 137 LYS A CA 1
ATOM 1095 C C . LYS A 1 137 ? -15.561 3.404 13.804 1.00 91.69 137 LYS A C 1
ATOM 1097 O O . LYS A 1 137 ? -15.702 3.953 14.875 1.00 91.69 137 LYS A O 1
ATOM 1102 N N . LYS A 1 138 ? -16.437 2.489 13.380 1.00 91.81 138 LYS A N 1
ATOM 1103 C CA . LYS A 1 138 ? -17.633 2.124 14.164 1.00 91.81 138 LYS A CA 1
ATOM 1104 C C . LYS A 1 138 ? -17.325 1.404 15.481 1.00 91.81 138 LYS A C 1
ATOM 1106 O O . LYS A 1 138 ? -18.219 1.283 16.309 1.00 91.81 138 LYS A O 1
ATOM 1111 N N . LEU A 1 139 ? -16.130 0.834 15.623 1.00 90.69 139 LEU A N 1
ATOM 1112 C CA . LEU A 1 139 ? -15.745 0.040 16.789 1.00 90.6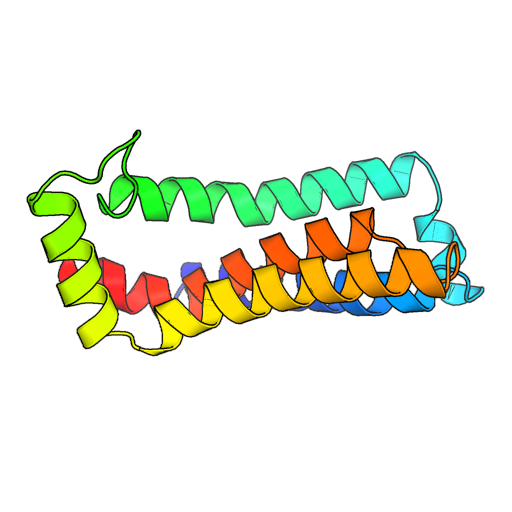9 139 LEU A CA 1
ATOM 1113 C C . LEU A 1 139 ? -14.962 0.839 17.829 1.00 90.69 139 LEU A C 1
ATOM 1115 O O . LEU A 1 139 ? -14.999 0.453 18.998 1.00 90.69 139 LEU A O 1
ATOM 1119 N N . PHE A 1 140 ? -14.224 1.868 17.401 1.00 90.81 140 PHE A N 1
ATOM 1120 C CA . PHE A 1 140 ? -13.227 2.546 18.235 1.00 90.81 140 PHE A CA 1
ATOM 1121 C C . PHE A 1 140 ? -13.289 4.083 18.224 1.00 90.81 140 PHE A C 1
ATOM 1123 O O . PHE A 1 140 ? -12.596 4.666 19.057 1.00 90.81 140 PHE A O 1
ATOM 1130 N N . ASP A 1 141 ? -14.073 4.715 17.336 1.00 77.56 141 ASP A N 1
ATOM 1131 C CA . ASP A 1 141 ? -14.494 6.127 17.481 1.00 77.56 141 ASP A CA 1
ATOM 1132 C C . ASP A 1 141 ? -15.844 6.185 18.213 1.00 77.56 141 ASP A C 1
ATOM 1134 O O . ASP A 1 141 ? -16.027 7.115 19.028 1.00 77.56 141 ASP A O 1
#

Foldseek 3Di:
DPPLLVLLVVLLVLLVVLLCCQQCCPPPVNVVCVDPVNLVVLVVVLCVLQVVVVVLCVVLLCDDPPPRDPVNVVLVVVLCVQAVCLVVLLCVLVVQLVVLVVVCVVVPPSGDSSSSNSSSSSNSSSSCSNGRSVRSVVVRD